Protein AF-A0A958HX96-F1 (afdb_monomer_lite)

Radius of gyration: 13.81 Å; chains: 1; bounding box: 21×33×31 Å

Sequence (64 aa):
WLYALIRHTSAAVIIALKMGIFFFSIGVCIKFPLFGVLIIATYYVTRFYYKRRFNFDYPNFKGR

Structure (mmCIF, N/CA/C/O backbone):
data_AF-A0A958HX96-F1
#
_entry.id   AF-A0A958HX96-F1
#
loop_
_atom_site.group_PDB
_atom_site.id
_atom_site.type_symbol
_atom_site.label_atom_id
_atom_site.label_alt_id
_atom_site.label_comp_id
_atom_site.label_asym_id
_atom_site.label_entity_id
_atom_site.label_seq_id
_atom_site.pdbx_PDB_ins_code
_atom_site.Cartn_x
_atom_site.Cartn_y
_atom_site.Cartn_z
_atom_site.occupancy
_atom_site.B_iso_or_equiv
_atom_site.auth_seq_id
_atom_site.auth_comp_id
_atom_site.auth_asym_id
_atom_site.auth_atom_id
_atom_site.pdbx_PDB_model_num
ATOM 1 N N . TRP A 1 1 ? 3.436 12.300 -5.339 1.00 57.47 1 TRP A N 1
ATOM 2 C CA . TRP A 1 1 ? 3.065 13.261 -6.397 1.00 57.47 1 TRP A CA 1
ATOM 3 C C . TRP A 1 1 ? 4.280 13.858 -7.099 1.00 57.47 1 TRP A C 1
ATOM 5 O O . TRP A 1 1 ? 4.438 13.563 -8.272 1.00 57.47 1 TRP A O 1
ATOM 15 N N . LEU A 1 2 ? 5.199 14.551 -6.409 1.00 72.12 2 LEU A N 1
ATOM 16 C CA . LEU A 1 2 ? 6.459 15.058 -7.001 1.00 72.12 2 LEU A CA 1
ATOM 17 C C . LEU A 1 2 ? 7.261 14.008 -7.795 1.00 72.12 2 LEU A C 1
ATOM 19 O O . LEU A 1 2 ? 7.667 14.270 -8.918 1.00 72.12 2 LEU A O 1
ATOM 23 N N . TYR A 1 3 ? 7.402 12.787 -7.268 1.00 69.31 3 TYR A N 1
ATOM 24 C CA . TYR A 1 3 ? 8.076 11.686 -7.973 1.00 69.31 3 TYR A CA 1
ATOM 25 C C . TYR A 1 3 ? 7.465 11.367 -9.354 1.00 69.31 3 TYR A C 1
ATOM 27 O O . TYR A 1 3 ? 8.203 11.124 -10.302 1.00 69.31 3 TYR A O 1
ATOM 35 N N . ALA A 1 4 ? 6.134 11.413 -9.485 1.00 70.56 4 ALA A N 1
ATOM 36 C CA . ALA A 1 4 ? 5.439 11.185 -10.756 1.00 70.56 4 ALA A CA 1
ATOM 37 C C . ALA A 1 4 ? 5.516 12.388 -11.705 1.00 70.56 4 ALA A C 1
ATOM 39 O O . ALA A 1 4 ? 5.517 12.211 -12.915 1.00 70.56 4 ALA A O 1
ATOM 40 N N . LEU A 1 5 ? 5.598 13.605 -11.163 1.00 73.25 5 LEU A N 1
ATOM 41 C CA . LEU A 1 5 ? 5.795 14.814 -11.967 1.00 73.25 5 LEU A CA 1
ATOM 42 C C . LEU A 1 5 ? 7.195 14.854 -12.591 1.00 73.25 5 LEU A C 1
ATOM 44 O O . LEU A 1 5 ? 7.353 15.364 -13.690 1.00 73.25 5 LEU A O 1
ATOM 48 N N . ILE A 1 6 ? 8.193 14.290 -11.906 1.00 77.38 6 ILE A N 1
ATOM 49 C CA . ILE A 1 6 ? 9.582 14.217 -12.385 1.00 77.38 6 ILE A CA 1
ATOM 50 C C . ILE A 1 6 ? 9.787 13.017 -13.322 1.00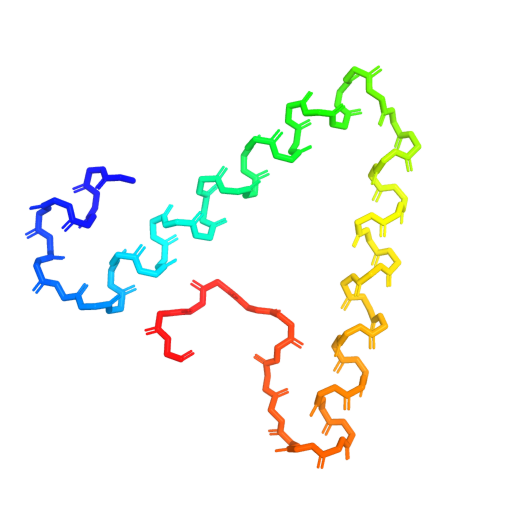 77.38 6 ILE A C 1
ATOM 52 O O . ILE A 1 6 ? 10.553 13.078 -14.282 1.00 77.38 6 ILE A O 1
ATOM 56 N N . ARG A 1 7 ? 9.127 11.890 -13.040 1.00 72.19 7 ARG A N 1
ATOM 57 C CA . ARG A 1 7 ? 9.201 10.667 -13.845 1.00 72.19 7 ARG A CA 1
ATOM 58 C C . ARG A 1 7 ? 7.878 10.500 -14.587 1.00 72.19 7 ARG A C 1
ATOM 60 O O . ARG A 1 7 ? 6.946 9.921 -14.043 1.00 72.19 7 ARG A O 1
ATOM 67 N N . HIS A 1 8 ? 7.821 10.970 -15.833 1.00 78.94 8 HIS A N 1
ATOM 68 C CA . HIS A 1 8 ? 6.661 10.869 -16.733 1.00 78.94 8 HIS A CA 1
ATOM 69 C C . HIS A 1 8 ? 6.373 9.424 -17.203 1.00 78.94 8 HIS A C 1
ATOM 71 O O . HIS A 1 8 ? 6.277 9.149 -18.394 1.00 78.94 8 HIS A O 1
ATOM 77 N N . THR A 1 9 ? 6.271 8.467 -16.279 1.00 88.62 9 THR A N 1
ATOM 78 C CA . THR A 1 9 ? 5.940 7.067 -16.569 1.00 88.62 9 THR A CA 1
ATOM 79 C C . THR A 1 9 ? 4.651 6.671 -15.863 1.00 88.62 9 THR A C 1
ATOM 81 O O . THR A 1 9 ? 4.402 7.067 -14.721 1.00 88.62 9 THR A O 1
ATOM 84 N N . SER A 1 10 ? 3.837 5.830 -16.508 1.00 86.50 10 SER A N 1
ATOM 85 C CA . SER A 1 10 ? 2.579 5.336 -15.926 1.00 86.50 10 SER A CA 1
ATOM 86 C C . SER A 1 10 ? 2.813 4.636 -14.583 1.00 86.50 10 SER A C 1
ATOM 88 O O . SER A 1 10 ? 2.043 4.810 -13.640 1.00 86.50 10 SER A O 1
ATOM 90 N N . ALA A 1 11 ? 3.936 3.924 -14.454 1.00 89.25 11 ALA A N 1
ATOM 91 C CA . ALA A 1 11 ? 4.342 3.292 -13.207 1.00 89.25 11 ALA A CA 1
ATOM 92 C C . ALA A 1 11 ? 4.568 4.303 -12.073 1.00 89.25 11 ALA A C 1
ATOM 94 O O . ALA A 1 11 ? 4.105 4.081 -10.955 1.00 89.25 11 ALA A O 1
ATOM 95 N N . ALA A 1 12 ? 5.240 5.426 -12.343 1.00 88.06 12 ALA A N 1
ATOM 96 C CA . ALA A 1 12 ? 5.482 6.452 -11.334 1.00 88.06 12 ALA A CA 1
ATOM 97 C C . ALA A 1 12 ? 4.180 7.133 -10.885 1.00 88.06 12 ALA A C 1
ATOM 99 O O . ALA A 1 12 ? 4.013 7.389 -9.691 1.00 88.06 12 ALA A O 1
ATOM 100 N N . VAL A 1 13 ? 3.237 7.353 -11.809 1.00 90.25 13 VAL A N 1
ATOM 101 C CA . VAL A 1 13 ? 1.893 7.873 -11.498 1.00 90.25 13 VAL A CA 1
ATOM 102 C C . VAL A 1 13 ? 1.132 6.909 -10.585 1.00 90.25 13 VAL A C 1
ATOM 104 O O . VAL A 1 13 ? 0.613 7.328 -9.550 1.00 90.25 13 VAL A O 1
ATOM 107 N N . ILE A 1 14 ? 1.134 5.609 -10.900 1.00 91.44 14 ILE A N 1
ATOM 108 C CA . ILE A 1 14 ? 0.485 4.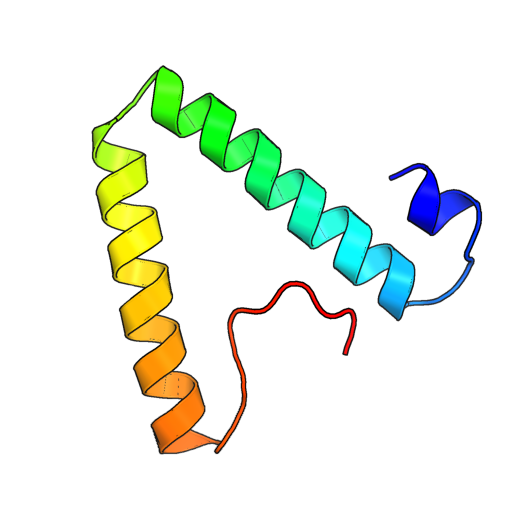576 -10.077 1.00 91.44 14 ILE A CA 1
ATOM 109 C C . ILE A 1 14 ? 1.107 4.519 -8.677 1.00 91.44 14 ILE A C 1
ATOM 111 O O . ILE A 1 14 ? 0.382 4.476 -7.683 1.00 91.44 14 ILE A O 1
ATOM 115 N N . ILE A 1 15 ? 2.439 4.554 -8.570 1.00 92.00 15 ILE A N 1
ATOM 116 C CA . ILE A 1 15 ? 3.135 4.567 -7.274 1.00 92.00 15 ILE A CA 1
ATOM 117 C C . ILE A 1 15 ? 2.749 5.817 -6.477 1.00 92.00 15 ILE A C 1
ATOM 119 O O . ILE A 1 15 ? 2.409 5.716 -5.300 1.00 92.00 15 ILE A O 1
ATOM 123 N N . ALA A 1 16 ? 2.758 6.994 -7.108 1.00 92.75 16 ALA A N 1
ATOM 124 C CA . ALA A 1 16 ? 2.399 8.244 -6.447 1.00 92.75 16 ALA A CA 1
ATOM 125 C C . ALA A 1 16 ? 0.958 8.233 -5.918 1.00 92.75 16 ALA A C 1
ATOM 127 O O . ALA A 1 16 ? 0.736 8.681 -4.792 1.00 92.75 16 ALA A O 1
ATOM 128 N N . LEU A 1 17 ? 0.012 7.693 -6.692 1.00 92.50 17 LEU A N 1
ATOM 129 C CA . LEU A 1 17 ? -1.378 7.505 -6.272 1.00 92.50 17 LEU A CA 1
ATOM 130 C C . LEU A 1 17 ? -1.480 6.551 -5.080 1.00 92.50 17 LEU A C 1
ATOM 132 O O . LEU A 1 17 ? -2.077 6.909 -4.067 1.00 92.50 17 LEU A O 1
ATOM 136 N N . LYS A 1 18 ? -0.854 5.369 -5.160 1.00 93.25 18 LYS A N 1
ATOM 137 C CA . LYS A 1 18 ? -0.854 4.372 -4.076 1.00 93.25 18 LYS A CA 1
ATOM 138 C C . LYS A 1 18 ? -0.291 4.941 -2.774 1.00 93.25 18 LYS A C 1
ATOM 140 O O . LYS A 1 18 ? -0.883 4.744 -1.716 1.00 93.25 18 LYS A O 1
ATOM 145 N N . MET A 1 19 ? 0.814 5.683 -2.852 1.00 93.94 19 MET A N 1
ATOM 146 C CA . MET A 1 19 ? 1.396 6.354 -1.687 1.00 93.94 19 MET A CA 1
ATOM 147 C C . MET A 1 19 ? 0.477 7.451 -1.146 1.00 93.94 19 MET A C 1
ATOM 149 O O . MET A 1 19 ? 0.316 7.562 0.065 1.00 93.94 19 MET A O 1
ATOM 153 N N . GLY A 1 20 ? -0.171 8.226 -2.022 1.00 94.12 20 GLY A N 1
ATOM 154 C CA . GLY A 1 20 ? -1.177 9.209 -1.618 1.00 94.12 20 GLY A CA 1
ATOM 155 C C . GLY A 1 20 ? -2.317 8.566 -0.829 1.00 94.12 20 GLY A C 1
ATOM 156 O O . GLY A 1 20 ? -2.582 8.971 0.299 1.00 94.12 20 GLY A O 1
ATOM 157 N N . ILE A 1 21 ? -2.935 7.520 -1.385 1.00 94.19 21 ILE A N 1
ATOM 158 C CA . ILE A 1 21 ? -4.015 6.767 -0.729 1.00 94.19 21 ILE A CA 1
ATOM 159 C C . ILE A 1 21 ? -3.550 6.231 0.627 1.00 94.19 21 ILE A C 1
ATOM 161 O O . ILE A 1 21 ? -4.281 6.350 1.606 1.00 94.19 21 ILE A O 1
ATOM 165 N N . PHE A 1 22 ? -2.336 5.684 0.709 1.00 94.38 22 PHE A N 1
ATOM 166 C CA . PHE A 1 22 ? -1.778 5.163 1.954 1.00 94.38 22 PHE A CA 1
ATOM 167 C C . PHE A 1 22 ? -1.658 6.239 3.041 1.00 94.38 22 PHE A C 1
ATOM 169 O O . PHE A 1 22 ? -2.177 6.048 4.140 1.00 94.38 22 PHE A O 1
ATOM 176 N N . PHE A 1 23 ? -1.049 7.390 2.737 1.00 95.38 23 PHE A N 1
ATOM 177 C CA . PHE A 1 23 ? -0.908 8.476 3.713 1.00 95.38 23 PHE A CA 1
ATOM 178 C C . PHE A 1 23 ? -2.256 9.075 4.127 1.00 95.38 23 PHE A C 1
ATOM 180 O O . PHE A 1 23 ? -2.473 9.315 5.314 1.00 95.38 23 PHE A O 1
ATOM 187 N N . PHE A 1 24 ? -3.189 9.256 3.186 1.00 96.31 24 PHE A N 1
ATOM 188 C CA . PHE A 1 24 ? -4.545 9.695 3.525 1.00 96.31 24 PHE A CA 1
ATOM 189 C C . PHE A 1 24 ? -5.261 8.683 4.418 1.00 96.31 24 PHE A C 1
ATOM 191 O O . PHE A 1 24 ? -5.894 9.069 5.398 1.00 96.31 24 PHE A O 1
ATOM 198 N N . SER A 1 25 ? -5.112 7.391 4.126 1.00 95.12 25 SER A N 1
ATOM 199 C CA . SER A 1 25 ? -5.702 6.321 4.930 1.00 95.12 25 SER A CA 1
ATOM 200 C C . SER A 1 25 ? -5.151 6.322 6.356 1.00 95.12 25 SER A C 1
ATOM 202 O O . SER A 1 25 ? -5.928 6.197 7.295 1.00 95.12 25 SER A O 1
ATOM 204 N N . ILE A 1 26 ? -3.843 6.547 6.544 1.00 95.50 26 ILE A N 1
ATOM 205 C CA . ILE A 1 26 ? -3.250 6.730 7.881 1.00 95.50 26 ILE A CA 1
ATOM 206 C C . ILE A 1 26 ? -3.896 7.916 8.603 1.00 95.50 26 ILE A C 1
ATOM 208 O O . ILE A 1 26 ? -4.294 7.777 9.758 1.00 95.50 26 ILE A O 1
ATOM 212 N N . GLY A 1 27 ? -4.049 9.057 7.926 1.00 96.88 27 GLY A N 1
ATOM 213 C CA . GLY A 1 27 ? -4.717 10.230 8.495 1.00 96.88 27 GLY A CA 1
ATOM 214 C C . GLY A 1 27 ? -6.145 9.928 8.963 1.00 96.88 27 GLY A C 1
ATOM 215 O O . GLY A 1 27 ? -6.533 10.319 10.063 1.00 96.88 27 GLY A O 1
ATOM 216 N N . VAL A 1 28 ? -6.908 9.164 8.174 1.00 96.75 28 VAL A N 1
ATOM 217 C CA . VAL A 1 28 ? -8.250 8.699 8.560 1.00 96.75 28 VAL A CA 1
ATOM 218 C C . VAL A 1 28 ? -8.186 7.782 9.782 1.00 96.75 28 VAL A C 1
ATOM 220 O O . VAL A 1 28 ? -8.973 7.968 10.706 1.00 96.75 28 VAL A O 1
ATOM 223 N N . CYS A 1 29 ? -7.237 6.844 9.836 1.00 97.00 29 CYS A N 1
ATOM 224 C CA . CYS A 1 29 ? -7.084 5.915 10.959 1.00 97.00 29 CYS A CA 1
ATOM 225 C C . CYS A 1 29 ? -6.742 6.607 12.284 1.00 97.00 29 CYS A C 1
ATOM 227 O O . CYS A 1 29 ? -7.155 6.121 13.332 1.00 97.00 29 CYS A O 1
ATOM 229 N N . ILE A 1 30 ? -6.032 7.740 12.261 1.00 96.38 30 ILE A N 1
ATOM 230 C CA . ILE A 1 30 ? -5.762 8.527 13.477 1.00 96.38 30 ILE A CA 1
ATOM 231 C C . ILE A 1 30 ? -7.075 9.043 14.083 1.00 96.38 30 ILE A C 1
ATOM 233 O O . ILE A 1 30 ? -7.260 8.993 15.296 1.00 96.38 30 ILE A O 1
ATOM 237 N N . LYS A 1 31 ? -8.007 9.510 13.242 1.00 97.31 31 LYS A N 1
ATOM 238 C CA . LYS A 1 31 ? -9.319 10.005 13.688 1.00 97.31 31 LYS A CA 1
ATOM 239 C C . LYS A 1 31 ? -10.316 8.873 13.960 1.00 97.31 31 LYS A C 1
ATOM 241 O O . LYS A 1 31 ? -11.147 8.990 14.855 1.00 97.31 31 LYS A O 1
ATOM 246 N N . PHE A 1 32 ? -10.235 7.787 13.196 1.00 96.94 32 PHE A N 1
ATOM 247 C CA . PHE A 1 32 ? -11.146 6.645 13.248 1.00 96.94 32 PHE A CA 1
ATOM 248 C C . PHE A 1 32 ? -10.354 5.326 13.302 1.00 96.94 32 PHE A C 1
ATOM 250 O O . PHE A 1 32 ? -10.200 4.655 12.277 1.00 96.94 32 PHE A O 1
ATOM 257 N N . PRO A 1 33 ? -9.875 4.904 14.488 1.00 94.44 33 PRO A N 1
ATOM 258 C CA . PRO A 1 33 ? -8.978 3.750 14.624 1.00 94.44 33 PRO A CA 1
ATOM 259 C C . PRO A 1 33 ? -9.554 2.432 14.095 1.00 94.44 33 PRO A C 1
ATOM 261 O O . PRO A 1 33 ? -8.823 1.613 13.536 1.00 94.44 33 PRO A O 1
ATOM 264 N N . LEU A 1 34 ? -10.876 2.246 14.194 1.00 96.25 34 LEU A N 1
ATOM 265 C CA . LEU A 1 34 ? -11.569 1.068 13.656 1.00 96.25 34 LEU A CA 1
ATOM 266 C C . LEU A 1 34 ? -11.366 0.906 12.143 1.00 96.25 34 LEU A C 1
ATOM 268 O O . LEU A 1 34 ? -11.317 -0.217 11.641 1.00 96.25 34 LEU A O 1
ATOM 272 N N . PHE A 1 35 ? -11.181 2.009 11.415 1.00 95.44 35 PHE A N 1
ATOM 273 C CA . PHE A 1 35 ? -10.914 1.973 9.982 1.00 95.44 35 PHE A CA 1
ATOM 274 C C . PHE A 1 35 ? -9.571 1.298 9.665 1.00 95.44 35 PHE A C 1
ATOM 276 O O . PHE A 1 35 ? -9.446 0.609 8.653 1.00 95.44 35 PHE A O 1
ATOM 283 N N . GLY A 1 36 ? -8.590 1.399 10.569 1.00 96.12 36 GLY A N 1
ATOM 284 C CA . GLY A 1 36 ? -7.306 0.712 10.439 1.00 96.12 36 GLY A CA 1
ATOM 285 C C . GLY A 1 36 ? -7.452 -0.806 10.459 1.00 96.12 36 GLY A C 1
ATOM 286 O O . GLY A 1 36 ? -6.858 -1.493 9.629 1.00 96.12 36 GLY A O 1
ATOM 287 N N . VAL A 1 37 ? -8.309 -1.331 11.338 1.00 96.25 37 VAL A N 1
ATOM 288 C CA . VAL A 1 37 ? -8.608 -2.770 11.399 1.00 96.25 37 VAL A CA 1
ATOM 289 C C . VAL A 1 37 ? -9.232 -3.244 10.086 1.00 96.25 37 VAL A C 1
ATOM 291 O O . VAL A 1 37 ? -8.806 -4.258 9.534 1.00 96.25 37 VAL A O 1
ATOM 294 N N . LEU A 1 38 ? -10.183 -2.480 9.539 1.00 96.69 38 LEU A N 1
ATOM 295 C CA . LEU A 1 38 ? -10.825 -2.795 8.260 1.00 96.69 38 LEU A CA 1
ATOM 296 C C . LEU A 1 38 ? -9.831 -2.786 7.093 1.00 96.69 38 LEU A C 1
ATOM 298 O O . LEU A 1 38 ? -9.860 -3.692 6.259 1.00 96.69 38 LEU A O 1
ATOM 302 N N . ILE A 1 39 ? -8.921 -1.809 7.041 1.00 96.00 39 ILE A N 1
ATOM 303 C CA . ILE A 1 39 ? -7.875 -1.745 6.010 1.00 96.00 39 ILE A CA 1
ATOM 304 C C . ILE A 1 39 ? -6.940 -2.953 6.109 1.00 96.00 39 ILE A C 1
ATOM 306 O O . ILE A 1 39 ? -6.649 -3.582 5.091 1.00 96.00 39 ILE A O 1
ATOM 310 N N . ILE A 1 40 ? -6.492 -3.307 7.316 1.00 95.94 40 ILE A N 1
ATOM 311 C CA . ILE A 1 40 ? -5.605 -4.456 7.536 1.00 95.94 40 ILE A CA 1
ATOM 312 C C . ILE A 1 40 ? -6.307 -5.758 7.134 1.00 95.94 40 ILE A C 1
ATOM 314 O O . ILE A 1 40 ? -5.734 -6.569 6.406 1.00 95.94 40 ILE A O 1
ATOM 318 N N . ALA A 1 41 ? -7.562 -5.950 7.544 1.00 97.12 41 ALA A N 1
ATOM 319 C CA . ALA A 1 41 ? -8.344 -7.117 7.148 1.00 97.12 41 ALA A CA 1
ATOM 320 C C . ALA A 1 41 ? -8.488 -7.195 5.619 1.00 97.12 41 ALA A C 1
ATOM 322 O O . ALA A 1 41 ? -8.207 -8.230 5.012 1.00 97.12 41 ALA A O 1
ATOM 323 N N . THR A 1 42 ? -8.832 -6.075 4.982 1.00 96.19 42 THR A N 1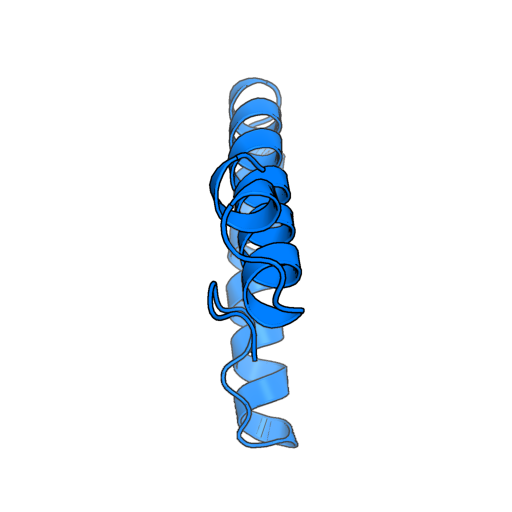
ATOM 324 C CA . THR A 1 42 ? -8.963 -5.979 3.523 1.00 96.19 42 THR A CA 1
ATOM 325 C C . THR A 1 42 ? -7.645 -6.298 2.820 1.00 96.19 42 THR A C 1
ATOM 327 O O . THR A 1 42 ? -7.647 -7.025 1.825 1.00 96.19 42 THR A O 1
ATOM 330 N N . TYR A 1 43 ? -6.508 -5.826 3.343 1.00 95.56 43 TYR A N 1
ATOM 331 C CA . TYR A 1 43 ? -5.178 -6.138 2.817 1.00 95.56 43 TYR A CA 1
ATOM 332 C C . TYR A 1 43 ? -4.937 -7.650 2.758 1.00 95.56 43 TYR A C 1
ATOM 334 O O . TYR A 1 43 ? -4.568 -8.174 1.708 1.00 95.56 43 TYR A O 1
ATOM 342 N N . TYR A 1 44 ? -5.190 -8.371 3.852 1.00 96.62 44 TYR A N 1
ATOM 343 C CA . TYR A 1 44 ? -4.963 -9.815 3.889 1.00 96.62 44 TYR A CA 1
ATOM 344 C C . TYR A 1 44 ? -5.951 -10.592 3.021 1.00 96.62 44 TYR A C 1
ATOM 346 O O . TYR A 1 44 ? -5.536 -11.492 2.292 1.00 96.62 44 TYR A O 1
ATOM 354 N N . VAL A 1 45 ? -7.237 -10.229 3.049 1.00 97.12 45 VAL A N 1
ATOM 355 C CA . VAL A 1 45 ? -8.275 -10.887 2.240 1.00 97.12 45 VAL A CA 1
ATOM 356 C C . VAL A 1 45 ? -7.982 -10.727 0.753 1.00 97.12 45 VAL A C 1
ATOM 358 O O . VAL A 1 45 ? -7.961 -11.711 0.012 1.00 97.12 45 VAL A O 1
ATOM 361 N N . THR A 1 46 ? -7.698 -9.502 0.312 1.00 95.88 46 THR A N 1
ATOM 362 C CA . THR A 1 46 ? -7.359 -9.243 -1.091 1.00 95.88 46 THR A CA 1
ATOM 363 C C . THR A 1 46 ? -6.060 -9.942 -1.473 1.00 95.88 46 THR A C 1
ATOM 365 O O . THR A 1 46 ? -6.007 -10.584 -2.523 1.00 95.88 46 THR A O 1
ATOM 368 N N . ARG A 1 47 ? -5.045 -9.927 -0.600 1.00 95.31 47 ARG A N 1
ATOM 369 C CA . ARG A 1 47 ? -3.788 -10.634 -0.855 1.00 95.31 47 ARG A CA 1
ATOM 370 C C . ARG A 1 47 ? -3.958 -12.125 -1.026 1.00 95.31 47 ARG A C 1
ATOM 372 O O . ARG A 1 47 ? -3.402 -12.707 -1.956 1.00 95.31 47 ARG A O 1
ATOM 379 N N . PHE A 1 48 ? -4.750 -12.739 -0.164 1.00 96.62 48 PHE A N 1
ATOM 380 C CA . PHE A 1 48 ? -5.061 -14.151 -0.264 1.00 96.62 48 PHE A CA 1
ATOM 381 C C . PHE A 1 48 ? -5.828 -14.472 -1.553 1.00 96.62 48 PHE A C 1
ATOM 383 O O . PHE A 1 48 ? -5.430 -15.370 -2.296 1.00 96.62 48 PHE A O 1
ATOM 390 N N . TYR A 1 49 ? -6.884 -13.712 -1.853 1.00 97.19 49 TYR A N 1
ATOM 391 C CA . TYR A 1 49 ? -7.732 -13.930 -3.024 1.00 97.19 49 TYR A CA 1
ATOM 392 C C . TYR A 1 49 ? -6.949 -13.830 -4.340 1.00 97.19 49 TYR A C 1
ATOM 394 O O . TYR A 1 49 ? -6.981 -14.758 -5.152 1.00 97.19 49 TYR A O 1
ATOM 402 N N . TYR A 1 50 ? -6.197 -12.743 -4.541 1.00 96.31 50 TYR A N 1
ATOM 403 C CA . TYR A 1 50 ? -5.462 -12.518 -5.789 1.00 96.31 50 TYR A CA 1
ATOM 404 C C . TYR A 1 50 ? -4.277 -13.467 -5.956 1.00 96.31 50 TYR A C 1
ATOM 406 O O . TYR A 1 50 ? -4.046 -13.968 -7.060 1.00 96.31 50 TYR A O 1
ATOM 414 N N . LYS A 1 51 ? -3.574 -13.791 -4.864 1.00 95.69 51 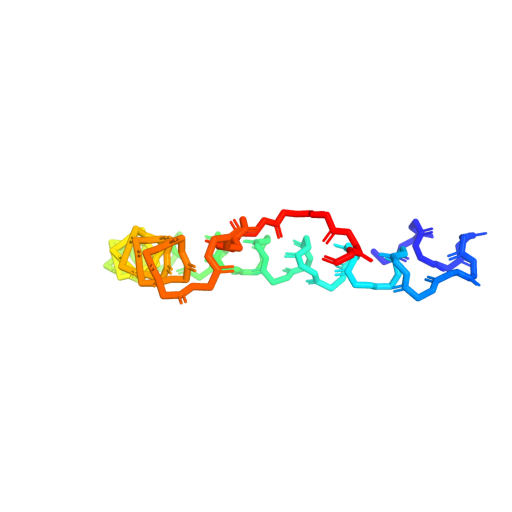LYS A N 1
ATOM 415 C CA . LYS A 1 51 ? -2.497 -14.782 -4.909 1.00 95.69 51 LYS A CA 1
ATOM 416 C C . LYS A 1 51 ? -3.035 -16.165 -5.267 1.00 95.69 51 LYS A C 1
ATOM 418 O O . LYS A 1 51 ? -2.455 -16.836 -6.111 1.00 95.69 51 LYS A O 1
ATOM 423 N N . ARG A 1 52 ? -4.155 -16.589 -4.673 1.00 96.38 52 ARG A N 1
ATOM 424 C CA . ARG A 1 52 ? -4.727 -17.919 -4.922 1.00 96.38 52 ARG A CA 1
ATOM 425 C C . ARG A 1 52 ? -5.349 -18.047 -6.311 1.00 96.38 52 ARG A C 1
ATOM 427 O O . ARG A 1 52 ? -5.198 -19.088 -6.938 1.00 96.38 52 ARG A O 1
ATOM 434 N N . ARG A 1 53 ? -6.067 -17.023 -6.781 1.00 97.19 53 ARG A N 1
ATOM 435 C CA . ARG A 1 53 ? -6.823 -17.095 -8.040 1.00 97.19 53 ARG A CA 1
ATOM 436 C C . ARG A 1 53 ? -5.982 -16.789 -9.278 1.00 97.19 53 ARG A C 1
ATOM 438 O O . ARG A 1 53 ? -6.221 -17.388 -10.318 1.00 97.19 53 ARG A O 1
ATOM 445 N N . PHE A 1 54 ? -5.032 -15.861 -9.173 1.00 96.12 54 PHE A N 1
ATOM 446 C CA . PHE A 1 54 ? -4.304 -15.329 -10.330 1.00 96.12 54 PHE A CA 1
ATO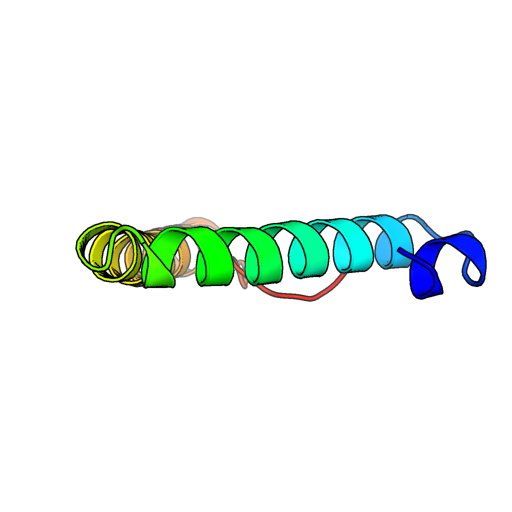M 447 C C . PHE A 1 54 ? -2.780 -15.431 -10.196 1.00 96.12 54 PHE A C 1
ATOM 449 O O . PHE A 1 54 ? -2.068 -14.949 -11.071 1.00 96.12 54 PHE A O 1
ATOM 456 N N . ASN A 1 55 ? -2.267 -16.002 -9.096 1.00 93.94 55 ASN A N 1
ATOM 457 C CA . ASN A 1 55 ? -0.842 -15.972 -8.745 1.00 93.94 55 ASN A CA 1
ATOM 458 C C . ASN A 1 55 ? -0.252 -14.546 -8.790 1.00 93.94 55 ASN A C 1
ATOM 460 O O . ASN A 1 55 ? 0.901 -14.333 -9.166 1.00 93.94 55 ASN A O 1
ATOM 464 N N . PHE A 1 56 ? -1.074 -13.551 -8.436 1.00 92.06 56 PHE A N 1
ATOM 465 C CA . PHE A 1 56 ? -0.746 -12.137 -8.575 1.00 92.06 56 PHE A CA 1
ATOM 466 C C . PHE A 1 56 ? -0.423 -11.506 -7.216 1.00 92.06 56 PHE A C 1
ATOM 468 O O . PHE A 1 56 ? -1.162 -11.668 -6.242 1.00 92.06 56 PHE A O 1
ATOM 475 N N . ASP A 1 57 ? 0.688 -10.770 -7.150 1.00 89.44 57 ASP A N 1
ATOM 476 C CA . ASP A 1 57 ? 1.167 -10.084 -5.943 1.00 89.44 57 ASP A CA 1
ATOM 477 C C . ASP A 1 57 ? 0.388 -8.780 -5.727 1.00 89.44 57 ASP A C 1
ATOM 479 O O . ASP A 1 57 ? 0.893 -7.703 -6.009 1.00 89.44 57 ASP A O 1
ATOM 483 N N . TYR A 1 58 ? -0.855 -8.856 -5.261 1.00 90.50 58 TYR A N 1
ATOM 484 C CA . TYR A 1 58 ? -1.686 -7.698 -4.899 1.00 90.50 58 TYR A CA 1
ATOM 485 C C . TYR A 1 58 ? -2.115 -7.795 -3.434 1.00 90.50 58 TYR A C 1
ATOM 487 O O . TYR A 1 58 ? -2.266 -8.914 -2.967 1.00 90.50 58 TYR A O 1
ATOM 495 N N . PRO A 1 59 ? -2.353 -6.690 -2.705 1.00 89.44 59 PRO A N 1
ATOM 496 C CA . PRO A 1 59 ? -2.002 -5.311 -3.038 1.00 89.44 59 PRO A CA 1
ATOM 497 C C . PRO A 1 59 ? -0.525 -5.006 -2.725 1.00 89.44 59 PRO A C 1
ATOM 499 O O . PRO A 1 59 ? 0.050 -5.501 -1.756 1.00 89.44 59 PRO A O 1
ATOM 502 N N . ASN A 1 60 ? 0.100 -4.174 -3.564 1.00 92.06 60 ASN A N 1
ATOM 503 C CA . ASN A 1 60 ? 1.521 -3.813 -3.493 1.00 92.06 60 ASN A CA 1
ATOM 504 C C . ASN A 1 60 ? 1.735 -2.317 -3.808 1.00 92.06 60 ASN A C 1
ATOM 506 O O . ASN A 1 60 ? 0.877 -1.691 -4.432 1.00 92.06 60 ASN A O 1
ATOM 510 N N . PHE A 1 61 ? 2.915 -1.779 -3.480 1.00 90.38 61 PHE A N 1
ATOM 511 C CA . PHE A 1 61 ? 3.325 -0.399 -3.801 1.00 90.38 61 PHE A CA 1
ATOM 512 C C . PHE A 1 61 ? 4.114 -0.248 -5.116 1.00 90.38 61 PHE A C 1
ATOM 514 O O . PHE A 1 61 ? 4.686 0.803 -5.378 1.00 90.38 61 PHE A O 1
ATOM 521 N N . LYS A 1 62 ? 4.161 -1.282 -5.958 1.00 89.81 62 LYS A N 1
ATOM 522 C CA . LYS A 1 62 ? 4.821 -1.271 -7.272 1.00 89.81 62 LYS A CA 1
ATOM 523 C C . LYS A 1 62 ? 3.909 -0.606 -8.315 1.00 89.81 62 LYS A C 1
ATOM 525 O O . LYS A 1 62 ? 2.685 -0.653 -8.207 1.00 89.81 62 LYS A O 1
ATOM 530 N N . GLY A 1 63 ? 4.499 0.003 -9.340 1.00 81.94 63 GLY A N 1
ATOM 531 C CA . GLY A 1 63 ? 3.782 0.664 -10.443 1.00 81.94 63 GLY A CA 1
ATOM 532 C C . GLY A 1 63 ? 3.481 -0.247 -11.634 1.00 81.94 63 GLY A C 1
ATOM 533 O O . GLY A 1 63 ? 3.470 0.231 -12.761 1.00 81.94 63 GLY A O 1
ATOM 534 N N . ARG A 1 64 ? 3.335 -1.550 -11.399 1.00 75.88 64 ARG A N 1
ATOM 535 C CA . ARG A 1 64 ? 3.149 -2.579 -12.426 1.00 75.88 64 ARG A CA 1
ATOM 536 C C . ARG A 1 64 ? 1.972 -3.472 -12.074 1.00 75.88 64 ARG A C 1
ATOM 538 O O . ARG A 1 64 ? 1.723 -3.617 -10.850 1.00 75.88 64 ARG A O 1
#

Foldseek 3Di:
DVQCVVPVDLFSVQLVVVVVCVVVQVVVCVVPVVSVVVVVVCQVVVCVVCCVPPVDRPDDSTSD

Secondary structure (DSSP, 8-state):
-HHHHHS-SHHHHHHHHHHHHHHHHHHHHHH-HHHHHHHHHHHHHHHH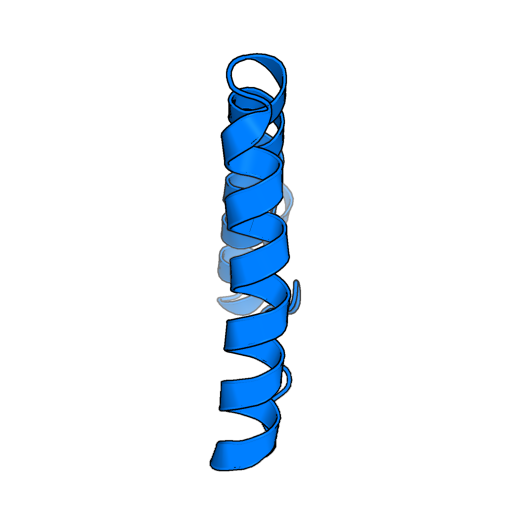HHHHHH----S-SS--

pLDDT: mean 90.91, std 8.55, range [57.47, 97.31]